Protein AF-A0ABD6A164-F1 (afdb_monomer_lite)

Structure (mmCIF, N/CA/C/O backbone):
data_AF-A0ABD6A164-F1
#
_entry.id   AF-A0ABD6A164-F1
#
loop_
_atom_site.group_PDB
_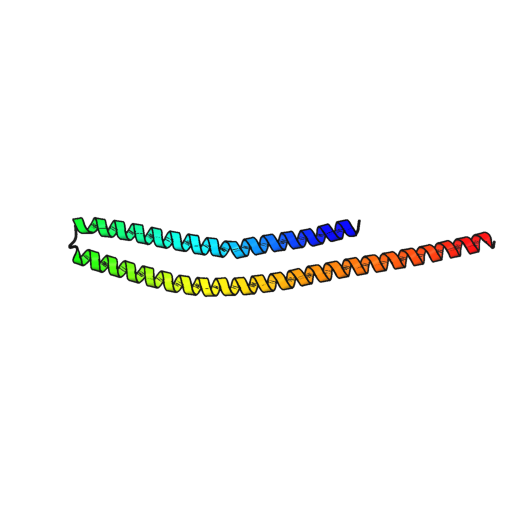atom_site.id
_atom_site.type_symbol
_atom_site.label_atom_id
_atom_site.label_alt_id
_atom_site.label_comp_id
_atom_site.label_asym_id
_atom_site.label_entity_id
_atom_site.label_seq_id
_atom_site.pdbx_PDB_ins_code
_atom_site.Cartn_x
_atom_site.Cartn_y
_atom_site.Cartn_z
_atom_site.occupancy
_atom_site.B_iso_or_equiv
_atom_site.auth_seq_id
_atom_site.auth_comp_id
_atom_site.auth_asym_id
_atom_site.auth_atom_id
_atom_site.pdbx_PDB_model_num
ATOM 1 N N . MET A 1 1 ? -26.037 3.557 26.080 1.00 74.19 1 MET A N 1
ATOM 2 C CA . MET A 1 1 ? -24.688 4.173 26.065 1.00 74.19 1 MET A CA 1
ATOM 3 C C . MET A 1 1 ? -23.644 3.129 25.693 1.00 74.19 1 MET A C 1
ATOM 5 O O . MET A 1 1 ? -22.937 3.371 24.731 1.00 74.19 1 MET A O 1
ATOM 9 N N . ILE A 1 2 ? -23.609 1.966 26.360 1.00 81.88 2 ILE A N 1
ATOM 10 C CA . ILE A 1 2 ? -22.700 0.847 26.035 1.00 81.88 2 ILE A CA 1
ATOM 11 C C . ILE A 1 2 ? -22.790 0.438 24.560 1.00 81.88 2 ILE A C 1
ATOM 13 O O . ILE A 1 2 ? -21.789 0.516 23.866 1.00 81.88 2 ILE A O 1
ATOM 17 N N . GLU A 1 3 ? -23.996 0.182 24.045 1.00 83.19 3 GLU A N 1
ATOM 18 C CA . GLU A 1 3 ? -24.221 -0.141 22.624 1.00 83.19 3 GLU A CA 1
ATOM 19 C C . GLU A 1 3 ? -23.655 0.910 21.646 1.00 83.19 3 GLU A C 1
ATOM 21 O O . GLU A 1 3 ? -23.135 0.594 20.577 1.00 83.19 3 GLU A O 1
ATOM 26 N N . GLN A 1 4 ? -23.743 2.196 22.008 1.00 87.00 4 GLN A N 1
ATOM 27 C CA . GLN A 1 4 ? -23.212 3.285 21.182 1.00 87.00 4 GLN A CA 1
ATOM 28 C C . GLN A 1 4 ? -21.683 3.309 21.224 1.00 87.00 4 GLN A C 1
ATOM 30 O O . GLN A 1 4 ? -21.054 3.524 20.191 1.00 87.00 4 GLN A O 1
ATOM 35 N N . THR A 1 5 ? -21.090 3.066 22.394 1.00 87.50 5 THR A N 1
ATOM 36 C CA . THR A 1 5 ? -19.637 2.951 22.561 1.00 87.50 5 THR A CA 1
ATOM 37 C C . THR A 1 5 ? -19.091 1.717 21.842 1.00 87.50 5 THR A C 1
ATOM 39 O O . THR A 1 5 ? -18.086 1.839 21.148 1.00 87.50 5 THR A O 1
ATOM 42 N N . ARG A 1 6 ? -19.782 0.572 21.934 1.00 89.88 6 ARG A N 1
ATOM 43 C CA . ARG A 1 6 ? -19.474 -0.670 21.211 1.00 89.88 6 ARG A CA 1
ATOM 44 C C . ARG A 1 6 ? -19.427 -0.422 19.712 1.00 89.88 6 ARG A C 1
ATOM 46 O O . ARG A 1 6 ? -18.383 -0.591 19.092 1.00 89.88 6 ARG A O 1
ATOM 53 N N . ARG A 1 7 ? -20.510 0.124 19.154 1.00 90.19 7 ARG A N 1
ATOM 54 C CA . ARG A 1 7 ? -20.597 0.426 17.721 1.00 90.19 7 ARG A CA 1
ATOM 55 C C . ARG A 1 7 ? -19.543 1.433 17.263 1.00 90.19 7 ARG A C 1
ATOM 57 O O . ARG A 1 7 ? -19.006 1.300 16.168 1.00 90.19 7 ARG A O 1
ATOM 64 N N . ALA A 1 8 ? -19.252 2.449 18.077 1.00 92.25 8 ALA A N 1
ATOM 65 C CA . ALA A 1 8 ? -18.213 3.429 17.767 1.00 92.25 8 ALA A CA 1
ATOM 66 C C . ALA A 1 8 ? -16.812 2.797 17.746 1.00 92.25 8 ALA A C 1
ATOM 68 O O . ALA A 1 8 ? -16.002 3.154 16.893 1.00 92.25 8 ALA A O 1
ATOM 69 N N . ALA A 1 9 ? -16.538 1.860 18.655 1.00 90.31 9 ALA A N 1
ATOM 70 C CA . ALA A 1 9 ? -15.272 1.146 18.713 1.00 90.31 9 ALA A CA 1
ATOM 71 C C . ALA A 1 9 ? -15.111 0.168 17.536 1.00 90.31 9 ALA A C 1
ATOM 73 O O . ALA A 1 9 ? -14.092 0.234 16.854 1.00 90.31 9 ALA A O 1
ATOM 74 N N . GLU A 1 10 ? -16.137 -0.632 17.224 1.00 90.19 10 GLU A N 1
ATOM 75 C CA . GLU A 1 10 ? -16.172 -1.507 16.036 1.00 90.19 10 GLU A CA 1
ATOM 76 C C . GLU A 1 10 ? -15.957 -0.696 14.747 1.00 90.19 10 GLU A C 1
ATOM 78 O O . GLU A 1 10 ? -15.041 -0.968 13.977 1.00 90.19 10 GLU A O 1
ATOM 83 N N . THR A 1 11 ? -16.711 0.398 14.577 1.00 93.81 11 THR A N 1
ATOM 84 C CA . THR A 1 11 ? -16.565 1.296 13.415 1.00 93.81 11 THR A CA 1
ATOM 85 C C . THR A 1 11 ? -15.152 1.876 13.320 1.00 93.81 11 THR A C 1
ATOM 87 O O . THR A 1 11 ? -14.624 2.061 12.227 1.00 93.81 11 THR A O 1
ATOM 90 N N . GLY A 1 12 ? -14.529 2.204 14.455 1.00 92.19 12 GLY A N 1
ATOM 91 C CA . GLY A 1 12 ? -13.168 2.731 14.486 1.00 92.19 12 GLY A CA 1
ATOM 92 C C . GLY A 1 12 ? -12.139 1.726 13.971 1.00 92.19 12 GLY A C 1
ATOM 93 O O . GLY A 1 12 ? -11.232 2.115 13.236 1.00 92.19 12 GLY A O 1
ATOM 94 N N . VAL A 1 13 ? -12.301 0.451 14.327 1.00 92.00 13 VAL A N 1
ATOM 95 C CA . VAL A 1 13 ? -11.448 -0.642 13.852 1.00 92.00 13 VAL A CA 1
ATOM 96 C C . VAL A 1 13 ? -11.687 -0.911 12.363 1.00 92.00 13 VAL A C 1
ATOM 98 O O . VAL A 1 13 ? -10.722 -0.966 11.607 1.00 92.00 13 VAL A O 1
ATOM 101 N N . ASP A 1 14 ? -12.940 -0.942 11.907 1.00 90.25 14 ASP A N 1
ATOM 102 C CA . ASP A 1 14 ? -13.271 -1.117 10.483 1.00 90.25 14 ASP A CA 1
ATOM 103 C C . ASP A 1 14 ? -12.690 -0.003 9.600 1.00 90.25 14 ASP A C 1
ATOM 105 O O . ASP A 1 14 ? -12.177 -0.249 8.507 1.00 90.25 14 ASP A O 1
ATOM 109 N N . VAL A 1 15 ? -12.729 1.246 10.076 1.00 94.62 15 VAL A N 1
ATOM 110 C CA . VAL A 1 15 ? -12.118 2.382 9.369 1.00 94.62 15 VAL A CA 1
ATOM 111 C C . VAL A 1 15 ? -10.601 2.216 9.269 1.00 94.62 15 VAL A C 1
ATOM 113 O O . VAL A 1 15 ? -10.028 2.530 8.225 1.00 94.62 15 VAL A O 1
ATOM 116 N N . GLN A 1 16 ? -9.945 1.729 10.326 1.00 91.38 16 GLN A N 1
ATOM 117 C CA . GLN A 1 16 ? -8.509 1.437 10.291 1.00 91.38 16 GLN A CA 1
ATOM 118 C C . GLN A 1 16 ? -8.198 0.304 9.309 1.00 91.38 16 GLN A C 1
ATOM 120 O O . GLN A 1 16 ? -7.283 0.463 8.500 1.00 91.38 16 GLN A O 1
ATOM 125 N N . ARG A 1 17 ? -9.007 -0.765 9.314 1.00 91.88 17 ARG A N 1
ATOM 126 C CA . ARG A 1 17 ? -8.891 -1.893 8.382 1.00 91.88 17 ARG A CA 1
ATOM 127 C C . ARG A 1 17 ? -8.965 -1.437 6.932 1.00 91.88 17 ARG A C 1
ATOM 129 O O . ARG A 1 17 ? -8.015 -1.614 6.179 1.00 91.88 17 ARG A O 1
ATOM 136 N N . SER A 1 18 ? -10.028 -0.719 6.580 1.00 92.12 18 SER A N 1
ATOM 137 C CA . SER A 1 18 ? -10.239 -0.223 5.216 1.00 92.12 18 SER A CA 1
ATOM 138 C C . SER A 1 18 ? -9.143 0.747 4.750 1.00 92.12 18 SER A C 1
ATOM 140 O O . SER A 1 18 ? -8.742 0.739 3.580 1.00 92.12 18 SER A O 1
ATOM 142 N N . ALA A 1 19 ? -8.618 1.583 5.653 1.00 94.06 19 ALA A N 1
ATOM 143 C CA . ALA A 1 19 ? -7.492 2.458 5.338 1.00 94.06 19 ALA A CA 1
ATOM 144 C C . ALA A 1 19 ? -6.213 1.660 5.039 1.00 94.06 19 ALA A C 1
ATOM 146 O O . ALA A 1 19 ? -5.459 2.036 4.138 1.00 94.06 19 ALA A O 1
ATOM 147 N N . MET A 1 20 ? -5.983 0.566 5.769 1.00 91.69 20 MET A N 1
ATOM 148 C CA . MET A 1 20 ? -4.830 -0.304 5.574 1.00 91.69 20 MET A CA 1
ATOM 149 C C . MET A 1 20 ? -4.941 -1.123 4.280 1.00 91.69 20 MET A C 1
ATOM 151 O O . MET A 1 20 ? -4.000 -1.110 3.492 1.00 91.69 20 MET A O 1
ATOM 155 N N . GLU A 1 21 ? -6.101 -1.722 3.994 1.00 90.06 21 GLU A N 1
ATOM 156 C CA . GLU A 1 21 ? -6.404 -2.395 2.713 1.00 90.06 21 GLU A CA 1
ATOM 157 C C . GLU A 1 21 ? -6.166 -1.452 1.520 1.00 90.06 21 GLU A C 1
ATOM 159 O O . GLU A 1 21 ? -5.507 -1.791 0.537 1.00 90.06 21 GLU A O 1
ATOM 164 N N . THR A 1 22 ? -6.629 -0.200 1.628 1.00 94.06 22 THR A N 1
ATOM 165 C CA . THR A 1 22 ? -6.396 0.822 0.594 1.00 94.06 22 THR A CA 1
ATOM 166 C C . THR A 1 22 ? -4.905 1.121 0.415 1.00 94.06 22 THR A C 1
ATOM 168 O O . THR A 1 22 ? -4.435 1.333 -0.706 1.00 94.06 22 THR A O 1
ATOM 171 N N . TRP A 1 23 ? -4.147 1.169 1.513 1.00 93.06 23 TRP A N 1
ATOM 172 C CA . TRP A 1 23 ? -2.705 1.379 1.468 1.00 93.06 23 TRP A CA 1
ATOM 173 C C . TRP A 1 23 ? -1.982 0.197 0.810 1.00 93.06 23 TRP A C 1
ATOM 175 O O . TRP A 1 23 ? -1.144 0.434 -0.062 1.00 93.06 23 TRP A O 1
ATOM 185 N N . PHE A 1 24 ? -2.348 -1.045 1.137 1.00 91.12 24 PHE A N 1
ATOM 186 C CA . PHE A 1 24 ? -1.822 -2.247 0.483 1.00 91.12 24 PHE A CA 1
ATOM 187 C C . PHE A 1 24 ? -2.104 -2.239 -1.026 1.00 91.12 24 PHE A C 1
ATOM 189 O O . PHE A 1 24 ? -1.169 -2.287 -1.831 1.00 91.12 24 PHE A O 1
ATOM 196 N N . GLY A 1 25 ? -3.358 -2.012 -1.428 1.00 89.25 25 GLY A N 1
ATOM 197 C CA . GLY A 1 25 ? -3.742 -1.920 -2.842 1.00 89.25 25 GLY A CA 1
ATOM 198 C C . GLY A 1 25 ? -3.065 -0.774 -3.612 1.00 89.25 25 GLY A C 1
ATOM 199 O O . GLY A 1 25 ? -2.947 -0.811 -4.840 1.00 89.25 25 GLY A O 1
ATOM 200 N N . SER A 1 26 ? -2.552 0.252 -2.922 1.00 94.38 26 SER A N 1
ATOM 201 C CA . SER A 1 26 ? -1.838 1.357 -3.574 1.00 94.38 26 SER A CA 1
ATOM 202 C C . SER A 1 26 ? -0.510 0.928 -4.216 1.00 94.38 26 SER A C 1
ATOM 204 O O . SER A 1 26 ? -0.077 1.544 -5.195 1.00 94.38 26 SER A O 1
ATOM 206 N N . PHE A 1 27 ? 0.123 -0.147 -3.735 1.00 94.00 27 PHE A N 1
ATOM 207 C CA . PHE A 1 27 ? 1.401 -0.617 -4.273 1.00 94.00 27 PHE A CA 1
ATOM 208 C C . PHE A 1 27 ? 1.279 -1.205 -5.681 1.00 94.00 27 PHE A C 1
ATOM 210 O O . PHE A 1 27 ? 2.171 -0.990 -6.505 1.00 94.00 27 PHE A O 1
ATOM 217 N N . GLU A 1 28 ? 0.157 -1.845 -6.015 1.00 89.81 28 GLU A N 1
ATOM 218 C CA . GLU A 1 28 ? -0.120 -2.268 -7.394 1.00 89.81 28 GLU A CA 1
ATOM 219 C C . GLU A 1 28 ? -0.187 -1.067 -8.344 1.00 89.81 28 GLU A C 1
ATOM 221 O O . GLU A 1 28 ? 0.357 -1.085 -9.455 1.00 89.81 28 GLU A O 1
ATOM 226 N N . SER A 1 29 ? -0.796 0.029 -7.880 1.00 92.69 29 SER A N 1
ATOM 227 C CA . SER A 1 29 ? -0.844 1.279 -8.638 1.00 92.69 29 SER A CA 1
ATOM 228 C C . SER A 1 29 ? 0.562 1.848 -8.848 1.00 92.69 29 SER A C 1
ATOM 230 O O . SER A 1 29 ? 0.892 2.252 -9.966 1.00 92.69 29 SER A O 1
ATOM 232 N N . VAL A 1 30 ? 1.425 1.815 -7.826 1.00 94.12 30 VAL A N 1
ATOM 233 C CA . VAL A 1 30 ? 2.836 2.230 -7.936 1.00 94.12 30 VAL A CA 1
ATOM 234 C C . VAL A 1 30 ? 3.596 1.373 -8.954 1.00 94.12 30 VAL A C 1
ATOM 236 O O . VAL A 1 30 ? 4.255 1.936 -9.832 1.00 94.12 30 VAL A O 1
ATOM 239 N N . LYS A 1 31 ? 3.454 0.040 -8.906 1.00 92.50 31 LYS A N 1
ATOM 240 C CA . LYS A 1 31 ? 4.045 -0.884 -9.891 1.00 92.50 31 LYS A CA 1
ATOM 241 C C . LYS A 1 31 ? 3.615 -0.521 -11.316 1.00 92.50 31 LYS A C 1
ATOM 243 O O . LYS A 1 31 ? 4.452 -0.393 -12.212 1.00 92.50 31 LYS A O 1
ATOM 248 N N . SER A 1 32 ? 2.318 -0.292 -11.528 1.00 91.94 32 SER A N 1
ATOM 249 C CA . SER A 1 32 ? 1.776 0.062 -12.848 1.00 91.94 32 SER A CA 1
ATOM 250 C C . SER A 1 32 ? 2.313 1.403 -13.373 1.00 91.94 32 SER A C 1
ATOM 252 O O . SER A 1 32 ? 2.659 1.528 -14.555 1.00 91.94 32 SER A O 1
ATOM 254 N N . ALA A 1 33 ? 2.447 2.399 -12.490 1.00 94.88 33 ALA A N 1
ATOM 255 C CA . ALA A 1 33 ? 2.979 3.712 -12.827 1.00 94.88 33 ALA A CA 1
ATOM 256 C C . ALA A 1 33 ? 4.468 3.630 -13.191 1.00 94.88 33 ALA A C 1
ATOM 258 O O . ALA A 1 33 ? 4.892 4.221 -14.187 1.00 94.88 33 ALA A O 1
ATOM 259 N N . GLN A 1 34 ? 5.252 2.849 -12.441 1.00 92.44 34 GLN A N 1
ATOM 260 C CA . GLN A 1 34 ? 6.658 2.594 -12.748 1.00 92.44 34 GLN A CA 1
ATOM 261 C C . GLN A 1 34 ? 6.816 1.921 -14.117 1.00 92.44 34 GLN A C 1
ATOM 263 O O . GLN A 1 34 ? 7.591 2.407 -14.942 1.00 92.44 34 GLN A O 1
ATOM 268 N N . LYS A 1 35 ? 6.047 0.858 -14.396 1.00 92.12 35 LYS A N 1
ATOM 269 C CA . LYS A 1 35 ? 6.074 0.154 -15.691 1.00 92.12 35 LYS A CA 1
ATOM 270 C C . LYS A 1 35 ? 5.747 1.084 -16.859 1.00 92.12 35 LYS A C 1
ATOM 272 O O . LYS A 1 35 ? 6.418 1.073 -17.893 1.00 92.12 35 LYS A O 1
ATOM 277 N N . SER A 1 36 ? 4.752 1.946 -16.667 1.00 94.06 36 SER A N 1
ATOM 278 C CA . SER A 1 36 ? 4.380 2.967 -17.649 1.00 94.06 36 SER A CA 1
ATOM 279 C C . SER A 1 36 ? 5.515 3.972 -17.885 1.00 94.06 36 SER A C 1
ATOM 281 O O . SER A 1 36 ? 5.807 4.313 -19.030 1.00 94.06 36 SER A O 1
ATOM 283 N N . GLY A 1 37 ? 6.200 4.413 -16.825 1.00 93.38 37 GLY A N 1
ATOM 284 C CA . GLY A 1 37 ? 7.348 5.321 -16.919 1.00 93.38 37 GLY A CA 1
ATOM 285 C C . GLY A 1 37 ? 8.557 4.709 -17.635 1.00 93.38 37 GLY A C 1
ATOM 286 O O . GLY A 1 37 ? 9.187 5.375 -18.459 1.00 93.38 37 GLY A O 1
ATOM 287 N N . VAL A 1 38 ? 8.854 3.433 -17.372 1.00 92.25 38 VAL A N 1
ATOM 288 C CA . VAL A 1 38 ? 9.913 2.678 -18.067 1.00 92.25 38 VAL A CA 1
ATOM 289 C C . VAL A 1 38 ? 9.588 2.556 -19.556 1.00 92.25 38 VAL A C 1
ATOM 291 O O . VAL A 1 38 ? 10.420 2.901 -20.392 1.00 92.25 38 VAL A O 1
ATOM 294 N N . THR A 1 39 ? 8.352 2.177 -19.891 1.00 91.94 39 THR A N 1
ATOM 295 C CA . THR A 1 39 ? 7.884 2.065 -21.284 1.00 91.94 39 THR A CA 1
ATOM 296 C C . THR A 1 39 ? 7.980 3.400 -22.027 1.00 91.94 39 THR A C 1
ATOM 298 O O . THR A 1 39 ? 8.432 3.458 -23.172 1.00 91.94 39 THR A O 1
ATOM 301 N N . LEU A 1 40 ? 7.596 4.498 -21.369 1.00 96.56 40 LEU A N 1
ATOM 302 C CA . LEU A 1 40 ? 7.717 5.842 -21.930 1.00 96.56 40 LEU A CA 1
ATOM 303 C C . LEU A 1 40 ? 9.182 6.231 -22.169 1.00 96.56 40 LEU A C 1
ATOM 305 O O . LEU A 1 40 ? 9.503 6.805 -23.207 1.00 96.56 40 LEU A O 1
ATOM 309 N N . SER A 1 41 ? 10.067 5.907 -21.225 1.00 94.69 41 SER A N 1
ATOM 310 C CA . SER A 1 41 ? 11.503 6.189 -21.341 1.00 94.69 41 SER A CA 1
ATOM 311 C C . SER A 1 41 ? 12.129 5.416 -22.498 1.00 94.69 41 SER A C 1
ATOM 313 O O . SER A 1 41 ? 12.859 6.009 -23.289 1.00 94.69 41 SER A O 1
ATOM 315 N N . LYS A 1 42 ? 11.780 4.131 -22.643 1.00 94.94 42 LYS A N 1
ATOM 316 C CA . LYS A 1 42 ? 12.170 3.304 -23.788 1.00 94.94 42 LYS A CA 1
ATOM 317 C C . LYS A 1 42 ? 11.724 3.947 -25.103 1.00 94.94 42 LYS A C 1
ATOM 319 O O . LYS A 1 42 ? 12.553 4.255 -25.946 1.00 94.94 42 LYS A O 1
ATOM 324 N N . THR A 1 43 ? 10.440 4.292 -25.204 1.00 95.31 43 THR A N 1
ATOM 325 C CA . THR A 1 43 ? 9.866 4.942 -26.397 1.00 95.31 43 THR A CA 1
ATOM 326 C C . THR A 1 43 ? 10.599 6.239 -26.765 1.00 95.31 43 THR A C 1
ATOM 328 O O . THR A 1 43 ? 10.813 6.530 -27.941 1.00 95.31 43 THR A O 1
ATOM 331 N N . ALA A 1 44 ? 10.991 7.043 -25.772 1.00 97.38 44 ALA A N 1
ATOM 332 C CA . ALA A 1 44 ? 11.734 8.278 -26.006 1.00 97.38 44 ALA A CA 1
ATOM 333 C C . ALA A 1 44 ? 13.163 8.020 -26.515 1.00 97.38 44 ALA A C 1
ATOM 335 O O . ALA A 1 44 ? 13.652 8.770 -27.362 1.00 97.38 44 ALA A O 1
ATOM 336 N N . ILE A 1 45 ? 13.824 6.975 -26.009 1.00 96.38 45 ILE A N 1
ATOM 337 C CA . ILE A 1 45 ? 15.147 6.552 -26.479 1.00 96.38 45 ILE A CA 1
ATOM 338 C C . ILE A 1 45 ? 15.049 6.014 -27.906 1.00 96.38 45 ILE A C 1
ATOM 340 O O . ILE A 1 45 ? 15.823 6.454 -28.750 1.00 96.38 45 ILE A O 1
ATOM 344 N N . ASP A 1 46 ? 14.069 5.163 -28.202 1.00 94.50 46 ASP A N 1
ATOM 345 C CA . ASP A 1 46 ? 13.856 4.616 -29.547 1.00 94.50 46 ASP A CA 1
ATOM 346 C C . ASP A 1 46 ? 13.638 5.739 -30.567 1.00 94.50 46 ASP A C 1
ATOM 348 O O . ASP A 1 46 ? 14.295 5.783 -31.605 1.00 94.50 46 ASP A O 1
ATOM 352 N N . ALA A 1 47 ? 12.804 6.730 -30.235 1.00 95.31 47 ALA A N 1
ATOM 353 C CA . ALA A 1 47 ? 12.595 7.902 -31.086 1.00 95.31 47 ALA A CA 1
ATOM 354 C C . ALA A 1 47 ? 13.881 8.727 -31.293 1.00 95.31 47 ALA A C 1
ATOM 356 O O . ALA A 1 47 ? 14.117 9.282 -32.372 1.00 95.31 47 ALA A O 1
ATOM 357 N N . TYR A 1 48 ? 14.727 8.827 -30.263 1.00 94.44 48 TYR A N 1
ATOM 358 C CA . TYR A 1 48 ? 16.025 9.487 -30.374 1.00 94.44 48 TYR A CA 1
ATOM 359 C C . TYR A 1 48 ? 16.976 8.706 -31.291 1.00 94.44 48 TYR A C 1
ATOM 361 O O . TYR A 1 48 ? 17.598 9.308 -32.169 1.00 94.44 48 TYR A O 1
ATOM 369 N N . LEU A 1 49 ? 17.051 7.382 -31.148 1.00 94.88 49 LEU A N 1
ATOM 370 C CA . LEU A 1 49 ? 17.862 6.516 -32.004 1.00 94.88 49 LEU A CA 1
ATOM 371 C C . LEU A 1 49 ? 17.386 6.552 -33.459 1.00 94.88 49 LEU A C 1
ATOM 373 O O . LEU A 1 49 ? 18.201 6.720 -34.367 1.00 94.88 49 LEU A O 1
ATOM 377 N N . GLU A 1 50 ? 16.076 6.538 -33.692 1.00 92.19 50 GLU A N 1
ATOM 378 C CA . GLU A 1 50 ? 15.501 6.669 -35.029 1.00 92.19 50 GLU A CA 1
ATOM 379 C C . GLU A 1 50 ? 15.946 7.974 -35.711 1.00 92.19 50 GLU A C 1
ATOM 381 O O . GLU A 1 50 ? 16.321 7.977 -36.886 1.00 92.19 50 GLU A O 1
ATOM 386 N N . SER A 1 51 ? 16.022 9.082 -34.963 1.00 93.81 51 SER A N 1
ATOM 387 C CA . SER A 1 51 ? 16.519 10.359 -35.495 1.00 93.81 51 SER A CA 1
ATOM 388 C C . SER A 1 51 ? 17.990 10.297 -35.943 1.00 93.81 51 SER A C 1
ATOM 390 O O . SER A 1 51 ? 18.381 10.964 -36.911 1.00 93.81 51 SER A O 1
ATOM 392 N N . MET A 1 52 ? 18.808 9.455 -35.298 1.00 93.44 52 MET A N 1
ATOM 393 C CA . MET A 1 52 ? 20.232 9.282 -35.606 1.00 93.44 52 MET A CA 1
ATOM 394 C C . MET A 1 52 ? 20.478 8.544 -36.925 1.00 93.44 52 MET A C 1
ATOM 396 O O . MET A 1 52 ? 21.547 8.730 -37.513 1.00 93.44 52 MET A O 1
ATOM 400 N N . LYS A 1 53 ? 19.492 7.800 -37.452 1.00 90.38 53 LYS A N 1
ATOM 401 C CA . LYS A 1 53 ? 19.569 7.141 -38.776 1.00 90.38 53 LYS A CA 1
ATOM 402 C C . LYS A 1 53 ? 19.799 8.135 -39.922 1.00 90.38 53 LYS A C 1
ATOM 404 O O . LYS A 1 53 ? 20.279 7.762 -40.985 1.00 90.38 53 LYS A O 1
ATOM 409 N N . SER A 1 54 ? 19.509 9.421 -39.702 1.00 90.25 54 SER A N 1
ATOM 410 C CA . SER A 1 54 ? 19.783 10.494 -40.668 1.00 90.25 54 SER A CA 1
ATOM 411 C C . SER A 1 54 ? 21.259 10.917 -40.750 1.00 90.25 54 SER A C 1
ATOM 413 O O . SER A 1 54 ? 21.657 11.558 -41.725 1.00 90.25 54 SER A O 1
ATOM 415 N N . VAL A 1 55 ? 22.070 10.580 -39.740 1.00 93.06 55 VAL A N 1
ATOM 416 C CA . VAL A 1 55 ? 23.472 11.018 -39.605 1.00 93.06 55 VAL A CA 1
ATOM 417 C C . VAL A 1 55 ? 24.443 9.835 -39.595 1.00 93.06 55 VAL A C 1
ATOM 419 O O . VAL A 1 55 ? 25.575 9.968 -40.063 1.00 93.06 55 VAL A O 1
ATOM 422 N N . PHE A 1 56 ? 24.012 8.681 -39.088 1.00 93.25 56 PHE A N 1
ATOM 423 C CA . PHE A 1 56 ? 24.822 7.471 -38.957 1.00 93.25 56 PHE A CA 1
ATOM 424 C C . PHE A 1 56 ? 24.317 6.344 -39.869 1.00 93.25 56 PHE A C 1
ATOM 426 O O . PHE A 1 56 ? 23.143 6.345 -40.237 1.00 93.25 56 PHE A O 1
ATOM 433 N N . PRO A 1 57 ? 25.175 5.366 -40.228 1.00 93.12 57 PRO A N 1
ATOM 434 C CA . PRO A 1 57 ? 24.738 4.165 -40.934 1.00 93.12 57 PRO A CA 1
ATOM 435 C C . PRO A 1 57 ? 23.639 3.432 -40.159 1.00 93.12 57 PRO A C 1
ATOM 437 O O . PRO A 1 57 ? 23.767 3.230 -38.951 1.00 93.12 57 PRO A O 1
ATOM 440 N N . GLU A 1 58 ? 22.595 2.992 -40.863 1.00 90.12 58 GLU A N 1
ATOM 441 C CA . GLU A 1 58 ? 21.443 2.310 -40.255 1.00 90.12 58 GLU A CA 1
ATOM 442 C C . GLU A 1 58 ? 21.847 1.071 -39.445 1.00 90.12 58 GLU A C 1
ATOM 444 O O . GLU A 1 58 ? 21.295 0.847 -38.375 1.00 90.12 58 GLU A O 1
ATOM 449 N N . GLU A 1 59 ? 22.846 0.312 -39.907 1.00 92.50 59 GLU A N 1
ATOM 450 C CA . GLU A 1 59 ? 23.362 -0.876 -39.211 1.00 92.50 59 GLU A CA 1
ATOM 451 C C . GLU A 1 59 ? 23.909 -0.539 -37.815 1.00 92.50 59 GLU A C 1
ATOM 453 O O . GLU A 1 59 ? 23.586 -1.217 -36.845 1.00 92.50 59 GLU A O 1
ATOM 458 N N . SER A 1 60 ? 24.676 0.549 -37.691 1.00 91.69 60 SER A N 1
ATOM 459 C CA . SER A 1 60 ? 25.232 0.979 -36.402 1.00 91.69 60 SER A CA 1
ATOM 460 C C . SER A 1 60 ? 24.154 1.473 -35.438 1.00 91.69 60 SER A C 1
ATOM 462 O O . SER A 1 60 ? 24.304 1.340 -34.227 1.00 91.69 60 SER A O 1
ATOM 464 N N . VAL A 1 61 ? 23.069 2.054 -35.960 1.00 94.00 61 VAL A N 1
ATOM 465 C CA . VAL A 1 61 ? 21.924 2.462 -35.136 1.00 94.00 61 VAL A CA 1
ATOM 466 C C . VAL A 1 61 ? 21.096 1.247 -34.719 1.00 94.00 61 VAL A C 1
ATOM 468 O O . VAL A 1 61 ? 20.704 1.171 -33.563 1.00 94.00 61 VAL A O 1
ATOM 471 N N . ALA A 1 62 ? 20.886 0.276 -35.610 1.00 92.50 62 ALA A N 1
ATOM 472 C CA . ALA A 1 62 ? 20.146 -0.948 -35.311 1.00 92.50 62 ALA A CA 1
ATOM 473 C C . ALA A 1 62 ? 20.834 -1.807 -34.234 1.00 92.50 62 ALA A C 1
ATOM 475 O O . ALA A 1 62 ? 20.163 -2.378 -33.380 1.00 92.50 62 ALA A O 1
ATOM 476 N N . GLU A 1 63 ? 22.170 -1.871 -34.235 1.00 93.88 63 GLU A N 1
ATOM 477 C CA . GLU A 1 63 ? 22.931 -2.539 -33.171 1.00 93.88 63 GLU A CA 1
ATOM 478 C C . GLU A 1 63 ? 22.731 -1.847 -31.811 1.00 93.88 63 GLU A C 1
ATOM 480 O O . GLU A 1 63 ? 22.590 -2.509 -30.783 1.00 93.88 63 GLU A O 1
ATOM 485 N N . LEU A 1 64 ? 22.653 -0.512 -31.805 1.00 93.88 64 LEU A N 1
ATOM 486 C CA . LEU A 1 64 ? 22.386 0.263 -30.596 1.00 93.88 64 LEU A CA 1
ATOM 487 C C . LEU A 1 64 ? 20.931 0.122 -30.119 1.00 93.88 64 LEU A C 1
ATOM 489 O O . LEU A 1 64 ? 20.713 0.008 -28.917 1.00 93.88 64 LEU A O 1
ATOM 493 N N . GLU A 1 65 ? 19.958 0.098 -31.034 1.00 94.75 65 GLU A N 1
ATOM 494 C CA . GLU A 1 65 ? 18.545 -0.190 -30.735 1.00 94.75 65 GLU A CA 1
ATOM 495 C C . GLU A 1 65 ? 18.408 -1.567 -30.071 1.00 94.75 65 GLU A C 1
ATOM 497 O O . GLU A 1 65 ? 17.840 -1.668 -28.987 1.00 94.75 65 GLU A O 1
ATOM 502 N N . ALA A 1 66 ? 19.032 -2.603 -30.642 1.00 95.12 66 ALA A N 1
ATOM 503 C CA . ALA A 1 66 ? 19.019 -3.949 -30.071 1.00 95.12 66 ALA A CA 1
ATOM 504 C C . ALA A 1 66 ? 19.664 -4.009 -28.674 1.00 95.12 66 ALA A C 1
ATOM 506 O O . ALA A 1 66 ? 19.139 -4.662 -27.775 1.00 95.12 66 ALA A O 1
ATOM 507 N N . ALA A 1 67 ? 20.778 -3.297 -28.467 1.00 95.75 67 ALA A N 1
ATOM 508 C CA . ALA A 1 67 ? 21.417 -3.220 -27.157 1.00 95.75 67 ALA A CA 1
ATOM 509 C C . ALA A 1 67 ? 20.544 -2.484 -26.126 1.00 95.75 67 ALA A C 1
ATOM 511 O O . ALA A 1 67 ? 20.536 -2.851 -24.954 1.00 95.75 67 ALA A O 1
ATOM 512 N N . VAL A 1 68 ? 19.813 -1.442 -26.531 1.00 95.62 68 VAL A N 1
ATOM 513 C CA . VAL A 1 68 ? 18.853 -0.758 -25.654 1.00 95.62 68 VAL A CA 1
ATOM 514 C C . VAL A 1 68 ? 17.696 -1.689 -25.302 1.00 95.62 68 VAL A C 1
ATOM 516 O O . VAL A 1 68 ? 17.364 -1.800 -24.122 1.00 95.62 68 VAL A O 1
ATOM 519 N N . ASP A 1 69 ? 17.127 -2.383 -26.287 1.00 95.31 69 ASP A N 1
ATOM 520 C CA . ASP A 1 69 ? 16.049 -3.352 -26.085 1.00 95.31 69 ASP A CA 1
ATOM 521 C C . ASP A 1 69 ? 16.433 -4.425 -25.063 1.00 95.31 69 ASP A C 1
ATOM 523 O O . ASP A 1 69 ? 15.716 -4.604 -24.078 1.00 95.31 69 ASP A O 1
ATOM 527 N N . GLU A 1 70 ? 17.597 -5.058 -25.237 1.00 96.12 70 GLU A N 1
ATOM 528 C CA . GLU A 1 70 ? 18.106 -6.093 -24.328 1.00 96.12 70 GLU A CA 1
ATOM 529 C C . GLU A 1 70 ? 18.254 -5.568 -22.891 1.00 96.12 70 GLU A C 1
ATOM 531 O O . GLU A 1 70 ? 17.891 -6.242 -21.927 1.00 96.12 70 GLU A O 1
ATOM 536 N N . GLN A 1 71 ? 18.734 -4.331 -22.723 1.00 95.25 71 GLN A N 1
ATOM 537 C CA . GLN A 1 71 ? 18.903 -3.735 -21.395 1.00 95.25 71 GLN A CA 1
ATOM 538 C C . GLN A 1 71 ? 17.569 -3.389 -20.725 1.00 95.25 71 GLN A C 1
ATOM 540 O O . GLN A 1 71 ? 17.439 -3.530 -19.508 1.00 95.25 71 GLN A O 1
ATOM 545 N N . PHE A 1 72 ? 16.574 -2.935 -21.492 1.00 95.25 72 PHE A N 1
ATOM 546 C CA . PHE A 1 72 ? 15.231 -2.696 -20.963 1.00 95.25 72 PHE A CA 1
ATOM 547 C C . PHE A 1 72 ? 14.517 -4.002 -20.612 1.00 95.25 72 PHE A C 1
ATOM 549 O O . PHE A 1 72 ? 13.853 -4.043 -19.580 1.00 95.25 72 PHE A O 1
ATOM 556 N N . GLU A 1 73 ? 14.668 -5.053 -21.420 1.00 93.25 73 GLU A N 1
ATOM 557 C CA . GLU A 1 73 ? 14.123 -6.383 -21.121 1.00 93.25 73 GLU A CA 1
ATOM 558 C C . GLU A 1 73 ? 14.739 -6.959 -19.843 1.00 93.25 73 GLU A C 1
ATOM 560 O O . GLU A 1 73 ? 14.005 -7.327 -18.927 1.00 93.25 73 GLU A O 1
ATOM 565 N N . ALA A 1 74 ? 16.069 -6.926 -19.711 1.00 93.38 74 ALA A N 1
ATOM 566 C CA . ALA A 1 74 ? 16.749 -7.373 -18.496 1.00 93.38 74 ALA A CA 1
ATOM 567 C C . ALA A 1 74 ? 16.309 -6.579 -17.251 1.00 93.38 74 ALA A C 1
ATOM 569 O O . ALA A 1 74 ? 16.147 -7.140 -16.165 1.00 93.38 74 ALA A O 1
ATOM 570 N N . ALA A 1 75 ? 16.098 -5.267 -17.391 1.00 91.19 75 ALA A N 1
ATOM 571 C CA . ALA A 1 75 ? 15.594 -4.436 -16.303 1.00 91.19 75 ALA A CA 1
ATOM 572 C C . ALA A 1 75 ? 14.132 -4.754 -15.941 1.00 91.19 75 ALA A C 1
ATOM 574 O O . ALA A 1 75 ? 13.799 -4.742 -14.754 1.00 91.19 75 ALA A O 1
ATOM 575 N N . ASP A 1 76 ? 13.269 -5.028 -16.927 1.00 91.94 76 ASP A N 1
ATOM 576 C CA . ASP A 1 76 ? 11.863 -5.388 -16.694 1.00 91.94 76 ASP A CA 1
ATOM 577 C C . ASP A 1 76 ? 11.753 -6.749 -15.996 1.00 91.94 76 ASP A C 1
ATOM 579 O O . ASP A 1 76 ? 10.997 -6.863 -15.037 1.00 91.94 76 ASP A O 1
ATOM 583 N N . GLU A 1 77 ? 12.565 -7.741 -16.383 1.00 92.12 77 GLU A N 1
ATOM 584 C CA . GLU A 1 77 ? 12.615 -9.049 -15.712 1.00 92.12 77 GLU A CA 1
ATOM 585 C C . GLU A 1 77 ? 13.018 -8.920 -14.237 1.00 92.12 77 GLU A C 1
ATOM 587 O O . GLU A 1 77 ? 12.304 -9.389 -13.350 1.00 92.12 77 GLU A O 1
ATOM 592 N N . ILE A 1 78 ? 14.118 -8.212 -13.950 1.00 91.62 78 ILE A N 1
ATOM 593 C CA . ILE A 1 78 ? 14.585 -7.999 -12.570 1.00 91.62 78 ILE A CA 1
ATOM 594 C C . ILE A 1 78 ? 13.529 -7.258 -11.742 1.00 91.62 78 ILE A C 1
ATOM 596 O O . ILE A 1 78 ? 13.303 -7.584 -10.573 1.00 91.62 78 ILE A O 1
ATOM 600 N N . HIS A 1 79 ? 12.893 -6.236 -12.321 1.00 91.19 79 HIS A N 1
ATOM 601 C CA . HIS A 1 79 ? 11.837 -5.498 -11.639 1.00 91.19 79 HIS A CA 1
ATOM 602 C C . HIS A 1 79 ? 10.589 -6.345 -11.408 1.00 91.19 79 HIS A C 1
ATOM 604 O O . HIS A 1 79 ? 10.013 -6.248 -10.327 1.00 91.19 79 HIS A O 1
ATOM 610 N N . GLU A 1 80 ? 10.155 -7.145 -12.380 1.00 92.62 80 GLU A N 1
ATOM 611 C CA . GLU A 1 80 ? 8.972 -7.991 -12.235 1.00 92.62 80 GLU A CA 1
ATOM 612 C C . GLU A 1 80 ? 9.182 -9.014 -11.118 1.00 92.62 80 GLU A C 1
ATOM 614 O O . GLU A 1 80 ? 8.339 -9.096 -10.228 1.00 92.62 80 GLU A O 1
ATOM 619 N N . ASP A 1 81 ? 10.331 -9.691 -11.079 1.00 93.81 81 ASP A N 1
ATOM 620 C CA . ASP A 1 81 ? 10.666 -10.647 -10.017 1.00 93.81 81 ASP A CA 1
ATOM 621 C C . ASP A 1 81 ? 10.710 -9.985 -8.630 1.00 93.81 81 ASP A C 1
ATOM 623 O O . ASP A 1 81 ? 10.184 -10.520 -7.643 1.00 93.81 81 ASP A O 1
ATOM 627 N N . ALA A 1 82 ? 11.306 -8.791 -8.542 1.00 94.00 82 ALA A N 1
ATOM 628 C CA . ALA A 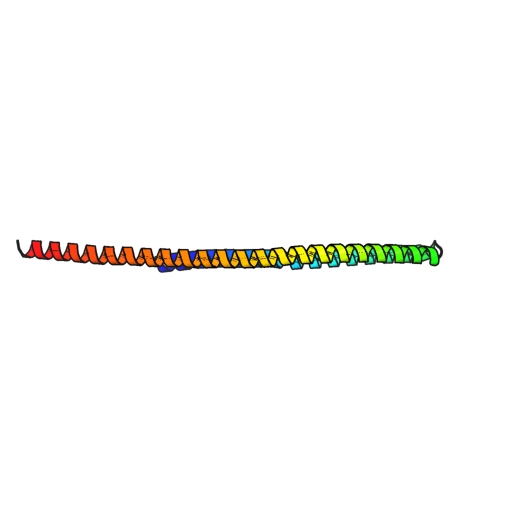1 82 ? 11.355 -8.021 -7.303 1.00 94.00 82 ALA A CA 1
ATOM 629 C C . ALA A 1 82 ? 9.953 -7.592 -6.841 1.00 94.00 82 ALA A C 1
ATOM 631 O O . ALA A 1 82 ? 9.632 -7.707 -5.658 1.00 94.00 82 ALA A O 1
ATOM 632 N N . TRP A 1 83 ? 9.106 -7.135 -7.768 1.00 95.44 83 TRP A N 1
ATOM 633 C CA . TRP A 1 83 ? 7.727 -6.752 -7.479 1.00 95.44 83 TRP A CA 1
ATOM 634 C C . TRP A 1 83 ? 6.859 -7.943 -7.096 1.00 95.44 83 TRP A C 1
ATOM 636 O O . TRP A 1 83 ? 6.067 -7.811 -6.174 1.00 95.44 83 TRP A O 1
ATOM 646 N N . GLN A 1 84 ? 6.995 -9.089 -7.764 1.00 93.56 84 GLN A N 1
ATOM 647 C CA . GLN A 1 84 ?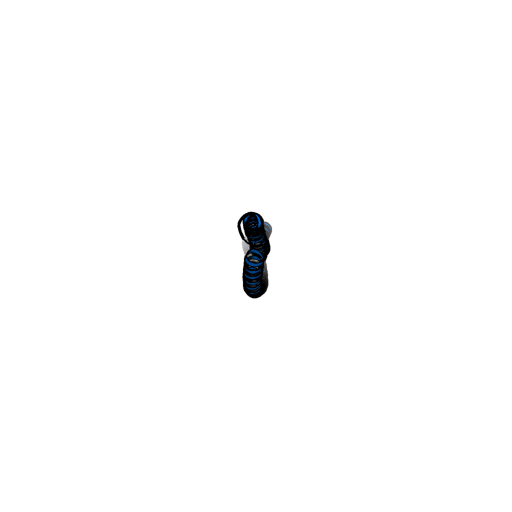 6.287 -10.320 -7.398 1.00 93.56 84 GLN A CA 1
ATOM 648 C C . GLN A 1 84 ? 6.638 -10.736 -5.969 1.00 93.56 84 GLN A C 1
ATOM 650 O O . GLN A 1 84 ? 5.747 -10.943 -5.151 1.00 93.56 84 GLN A O 1
ATOM 655 N N . SER A 1 85 ? 7.933 -10.763 -5.642 1.00 96.00 85 SER A N 1
ATOM 656 C CA . SER A 1 85 ? 8.404 -11.098 -4.292 1.00 96.00 85 SER A CA 1
ATOM 657 C C . SER A 1 85 ? 7.885 -10.112 -3.240 1.00 96.00 85 SER A C 1
ATOM 659 O O . SER A 1 85 ? 7.500 -10.506 -2.141 1.00 96.00 85 SER A O 1
ATOM 661 N N . PHE A 1 86 ? 7.869 -8.819 -3.570 1.00 95.44 86 PHE A N 1
ATOM 662 C CA . PHE A 1 86 ? 7.359 -7.776 -2.687 1.00 95.44 86 PHE A CA 1
ATOM 663 C C . PHE A 1 86 ? 5.841 -7.864 -2.484 1.00 95.44 86 PHE A C 1
ATOM 665 O O . PHE A 1 86 ? 5.391 -7.804 -1.344 1.00 95.44 86 PHE A O 1
ATOM 672 N N . LEU A 1 87 ? 5.065 -8.024 -3.561 1.00 93.44 87 LEU A N 1
ATOM 673 C CA . LEU A 1 87 ? 3.604 -8.133 -3.508 1.00 93.44 87 LEU A CA 1
ATOM 674 C C . LEU A 1 87 ? 3.173 -9.385 -2.749 1.00 93.44 87 LEU A C 1
ATOM 676 O O . LEU A 1 87 ? 2.315 -9.284 -1.888 1.00 93.44 87 LEU A O 1
ATOM 680 N N . GLN A 1 88 ? 3.842 -10.521 -2.959 1.00 94.06 88 GLN A N 1
ATOM 681 C CA . GLN A 1 88 ? 3.583 -11.720 -2.164 1.00 94.06 88 GLN A CA 1
ATOM 682 C C . GLN A 1 88 ? 3.802 -11.464 -0.662 1.00 94.06 88 GLN A C 1
ATOM 684 O O . GLN A 1 88 ? 2.991 -11.868 0.166 1.00 94.06 88 GLN A O 1
ATOM 689 N N . GLY A 1 89 ? 4.882 -10.765 -0.297 1.00 94.62 89 GLY A N 1
ATOM 690 C CA . GLY A 1 89 ? 5.126 -10.389 1.097 1.00 94.62 89 GLY A CA 1
ATOM 691 C C . GLY A 1 89 ? 4.097 -9.396 1.651 1.00 94.62 89 GLY A C 1
ATOM 692 O O . GLY A 1 89 ? 3.807 -9.426 2.846 1.00 94.62 89 GLY A O 1
ATOM 693 N N . LEU A 1 90 ? 3.540 -8.524 0.804 1.00 94.44 90 LEU A N 1
ATOM 694 C CA . LEU A 1 90 ? 2.431 -7.652 1.188 1.00 94.44 90 LEU A CA 1
ATOM 695 C C . LEU A 1 90 ? 1.135 -8.434 1.394 1.00 94.44 90 LEU A C 1
ATOM 697 O O . LEU A 1 90 ? 0.491 -8.192 2.405 1.00 94.44 90 LEU A O 1
ATOM 701 N N . ASP A 1 91 ? 0.795 -9.384 0.522 1.00 92.31 91 ASP A N 1
ATOM 702 C CA . ASP A 1 91 ? -0.397 -10.231 0.673 1.00 92.31 91 ASP A CA 1
ATOM 703 C C . ASP A 1 91 ? -0.343 -11.022 1.993 1.00 92.31 91 ASP A C 1
ATOM 705 O O . ASP A 1 91 ? -1.325 -11.118 2.729 1.00 92.31 91 ASP A O 1
ATOM 709 N N . GLU A 1 92 ? 0.833 -11.557 2.343 1.00 94.75 92 GLU A N 1
ATOM 710 C CA . GLU A 1 92 ? 1.058 -12.229 3.630 1.00 94.75 92 GLU A CA 1
ATOM 711 C C . GLU A 1 92 ? 0.898 -11.263 4.822 1.00 94.75 92 GLU A C 1
ATOM 713 O O . GLU A 1 92 ? 0.346 -11.630 5.868 1.00 94.75 92 GLU A O 1
ATOM 718 N N . ALA A 1 93 ? 1.360 -10.017 4.677 1.00 93.38 93 ALA A N 1
ATOM 719 C CA . ALA A 1 93 ? 1.219 -8.984 5.700 1.00 93.38 93 ALA A CA 1
ATOM 720 C C . ALA A 1 93 ? -0.231 -8.497 5.854 1.00 93.38 93 ALA A C 1
ATOM 722 O O . ALA A 1 93 ? -0.664 -8.272 6.983 1.00 93.38 93 ALA A O 1
ATOM 723 N N . GLU A 1 94 ? -0.973 -8.360 4.755 1.00 94.00 94 GLU A N 1
ATOM 724 C CA . GLU A 1 94 ? -2.398 -8.022 4.732 1.00 94.00 94 GLU A CA 1
ATOM 725 C C . GLU A 1 94 ? -3.213 -9.111 5.430 1.00 94.00 94 GLU A C 1
ATOM 727 O O . GLU A 1 94 ? -3.939 -8.812 6.375 1.00 94.00 94 GLU A O 1
ATOM 732 N N . ALA A 1 95 ? -2.993 -10.382 5.078 1.00 92.94 95 ALA A N 1
ATOM 733 C CA . ALA A 1 95 ? -3.657 -11.508 5.732 1.00 92.94 95 ALA A CA 1
ATOM 734 C C . ALA A 1 95 ? -3.379 -11.555 7.246 1.00 92.94 95 ALA A C 1
ATOM 736 O O . ALA A 1 95 ? -4.288 -11.774 8.047 1.00 92.94 95 ALA A O 1
ATOM 737 N N . THR A 1 96 ? -2.130 -11.302 7.653 1.00 94.94 96 THR A N 1
ATOM 738 C CA . THR A 1 96 ? -1.756 -11.233 9.077 1.00 94.94 96 THR A CA 1
ATOM 739 C C . THR A 1 96 ? -2.436 -10.055 9.779 1.00 94.94 96 THR A C 1
ATOM 741 O O . THR A 1 96 ? -2.875 -10.169 10.923 1.00 94.94 96 THR A O 1
ATOM 744 N N . TYR A 1 97 ? -2.502 -8.898 9.119 1.00 92.88 97 TYR A N 1
ATOM 745 C CA . TYR A 1 97 ? -3.141 -7.706 9.663 1.00 92.88 97 TYR A CA 1
ATOM 746 C C . TYR A 1 97 ? -4.650 -7.908 9.851 1.00 92.88 97 TYR A C 1
ATOM 748 O O . TYR A 1 97 ? -5.187 -7.526 10.894 1.00 92.88 97 TYR A O 1
ATOM 756 N N . ASP A 1 98 ? -5.311 -8.554 8.893 1.00 92.44 98 ASP A N 1
ATOM 757 C CA . ASP A 1 98 ? -6.722 -8.926 8.973 1.00 92.44 98 ASP A CA 1
ATOM 758 C C . ASP A 1 98 ? -6.997 -9.865 10.151 1.00 92.44 98 ASP A C 1
ATOM 760 O O . ASP A 1 98 ? -7.879 -9.581 10.962 1.00 92.44 98 ASP A O 1
ATOM 764 N N . GLU A 1 99 ? -6.188 -10.915 10.320 1.00 94.06 99 GLU A N 1
ATOM 765 C CA . GLU A 1 99 ? -6.310 -11.852 11.445 1.00 94.06 99 GLU A CA 1
ATOM 766 C C . GLU A 1 99 ? -6.162 -11.141 12.802 1.00 94.06 99 GLU A C 1
ATOM 768 O O . GLU A 1 99 ? -6.958 -11.342 13.724 1.00 94.06 99 GLU A O 1
ATOM 773 N N . VAL A 1 100 ? -5.168 -10.255 12.932 1.00 93.19 100 VAL A N 1
ATOM 774 C CA . VAL A 1 100 ? -4.953 -9.472 14.160 1.00 93.19 100 VAL A CA 1
ATOM 775 C C . VAL A 1 100 ? -6.119 -8.522 14.430 1.00 93.19 100 VAL A C 1
ATOM 777 O O . VAL A 1 100 ? -6.530 -8.360 15.581 1.00 93.19 100 VAL A O 1
ATOM 780 N N . THR A 1 101 ? -6.655 -7.898 13.384 1.00 93.19 101 THR A N 1
ATOM 781 C CA . THR A 1 101 ? -7.774 -6.958 13.491 1.00 93.19 101 THR A CA 1
ATOM 782 C C . THR A 1 101 ? -9.059 -7.673 13.909 1.00 93.19 101 THR A C 1
ATOM 784 O O . THR A 1 101 ? -9.782 -7.180 14.776 1.00 93.19 101 THR A O 1
ATOM 787 N N . GLU A 1 102 ? -9.317 -8.862 13.365 1.00 92.88 102 GLU A N 1
ATOM 788 C CA . GLU A 1 102 ? -10.452 -9.709 13.746 1.00 92.88 102 GLU A CA 1
ATOM 789 C C . GLU A 1 102 ? -10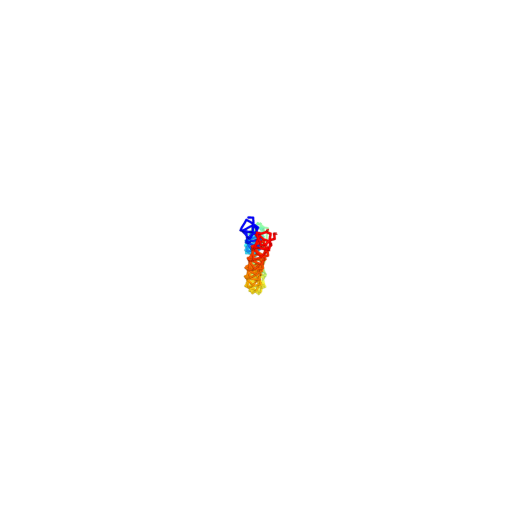.353 -10.170 15.201 1.00 92.88 102 GLU A C 1
ATOM 791 O O . GLU A 1 102 ? -11.307 -10.007 15.962 1.00 92.88 102 GLU A O 1
ATOM 796 N N . MET A 1 103 ? -9.175 -10.626 15.634 1.00 94.12 103 MET A N 1
ATOM 797 C CA . MET A 1 103 ? -8.925 -10.954 17.041 1.00 94.12 103 MET A CA 1
ATOM 798 C C . MET A 1 103 ? -9.141 -9.737 17.955 1.00 94.12 103 MET A C 1
ATOM 800 O O . MET A 1 103 ? -9.656 -9.864 19.066 1.00 94.12 103 MET A O 1
ATOM 804 N N . GLN A 1 104 ? -8.765 -8.535 17.511 1.00 90.94 104 GLN A N 1
ATOM 805 C CA . GLN A 1 104 ? -8.984 -7.317 18.285 1.00 90.94 104 GLN A CA 1
ATOM 806 C C . GLN A 1 104 ? -10.473 -6.951 18.397 1.00 90.94 104 GLN A C 1
ATOM 808 O O . GLN A 1 104 ? -10.898 -6.509 19.466 1.00 90.94 104 GLN A O 1
ATOM 813 N N . LEU A 1 105 ? -11.264 -7.154 17.338 1.00 93.06 105 LEU A N 1
ATOM 814 C CA . LEU A 1 105 ? -12.722 -6.997 17.372 1.00 93.06 105 LEU A CA 1
ATOM 815 C C . LEU A 1 105 ? -13.382 -8.006 18.317 1.00 93.06 105 LEU A C 1
ATOM 817 O O . LEU A 1 105 ? -14.260 -7.624 19.088 1.00 93.06 105 LEU A O 1
ATOM 821 N N . GLU A 1 106 ? -12.939 -9.263 18.296 1.00 93.62 106 GLU A N 1
ATOM 822 C CA . GLU A 1 106 ? -13.445 -10.312 19.186 1.00 93.62 106 GLU A CA 1
ATOM 823 C C . GLU A 1 106 ? -13.165 -9.975 20.658 1.00 93.62 106 GLU A C 1
ATOM 825 O O . GLU A 1 106 ? -14.088 -9.909 21.467 1.00 93.62 106 GLU A O 1
ATOM 830 N N . LEU A 1 107 ? -11.921 -9.619 20.996 1.00 93.88 107 LEU A N 1
ATOM 831 C CA . LEU A 1 107 ? -11.551 -9.211 22.358 1.00 93.88 107 LEU A CA 1
ATOM 832 C C . LEU A 1 107 ? -12.321 -7.973 22.836 1.00 93.88 107 LEU A C 1
ATOM 834 O O . LEU A 1 107 ? -12.643 -7.842 24.021 1.00 93.88 107 LEU A O 1
ATOM 838 N N . LEU A 1 108 ? -12.589 -7.035 21.926 1.00 92.69 108 LEU A N 1
ATOM 839 C CA . LEU A 1 108 ? -13.393 -5.854 22.212 1.00 92.69 108 LEU A CA 1
ATOM 840 C C . LEU A 1 108 ? -14.845 -6.249 22.522 1.00 92.69 108 LEU A C 1
ATOM 842 O O . LEU A 1 108 ? -15.396 -5.766 23.512 1.00 92.69 108 LEU A O 1
ATOM 846 N N . ALA A 1 109 ? -15.443 -7.123 21.709 1.00 91.81 109 ALA A N 1
ATOM 847 C CA . ALA A 1 109 ? -16.794 -7.633 21.917 1.00 91.81 109 ALA A CA 1
ATOM 848 C C . ALA A 1 109 ? -16.914 -8.363 23.263 1.00 91.81 109 ALA A C 1
ATOM 850 O O . ALA A 1 109 ? -17.759 -7.988 24.075 1.00 91.81 109 ALA A O 1
ATOM 851 N N . ASP A 1 110 ? -15.997 -9.289 23.553 1.00 94.31 110 ASP A N 1
ATOM 852 C CA . ASP A 1 110 ? -15.942 -10.017 24.825 1.00 94.31 110 ASP A CA 1
ATOM 853 C C . ASP A 1 110 ? -15.827 -9.070 26.029 1.00 94.31 110 ASP A C 1
ATOM 855 O O . ASP A 1 110 ? -16.437 -9.284 27.078 1.00 94.31 110 ASP A O 1
ATOM 859 N N . SER A 1 111 ? -15.059 -7.985 25.888 1.00 91.94 111 SER A N 1
ATOM 860 C CA . SER A 1 111 ? -14.902 -6.981 26.946 1.00 91.94 111 SER A CA 1
ATOM 861 C C . SER A 1 111 ? -16.198 -6.213 27.221 1.00 91.94 111 SER A C 1
ATOM 863 O O . SER A 1 111 ? -16.476 -5.881 28.376 1.00 91.94 111 SER A O 1
ATOM 865 N N . PHE A 1 112 ? -16.986 -5.912 26.183 1.00 93.44 112 PHE A N 1
ATOM 866 C CA . PHE A 1 112 ? -18.297 -5.281 26.348 1.00 93.44 112 PHE A CA 1
ATOM 867 C C . PHE A 1 112 ? -19.300 -6.238 26.986 1.00 93.44 112 PHE A C 1
ATOM 869 O O . PHE A 1 112 ? -19.976 -5.839 27.932 1.00 93.44 112 PHE A O 1
ATOM 876 N N . ASP A 1 113 ? -19.336 -7.490 26.538 1.00 92.69 113 ASP A N 1
ATOM 877 C CA . ASP A 1 113 ? -20.235 -8.504 27.086 1.00 92.69 113 ASP A CA 1
ATOM 878 C C . ASP A 1 113 ? -19.921 -8.767 28.578 1.00 92.69 113 ASP A C 1
ATOM 880 O O . ASP A 1 113 ? -20.820 -8.801 29.421 1.00 92.69 113 ASP A O 1
ATOM 884 N N . ALA A 1 114 ? -18.636 -8.836 28.951 1.00 93.94 114 ALA A N 1
ATOM 885 C CA . ALA A 1 114 ? -18.215 -8.939 30.351 1.00 93.94 114 ALA A CA 1
ATOM 886 C C . ALA A 1 114 ? -18.606 -7.704 31.184 1.00 93.94 114 ALA A C 1
ATOM 888 O O . ALA A 1 114 ? -18.986 -7.824 32.351 1.00 93.94 114 ALA A O 1
ATOM 889 N N . PHE A 1 115 ? -18.521 -6.504 30.603 1.00 92.12 115 PHE A N 1
ATOM 890 C CA . PHE A 1 115 ? -18.933 -5.273 31.277 1.00 92.12 115 PHE A CA 1
ATOM 891 C C . PHE A 1 115 ? -20.446 -5.231 31.529 1.00 92.12 115 PHE A C 1
ATOM 893 O O . PHE A 1 115 ? -20.873 -4.837 32.616 1.00 92.12 115 PHE A O 1
ATOM 900 N N . GLU A 1 116 ? -21.251 -5.656 30.555 1.00 91.81 116 GLU A N 1
ATOM 901 C CA . GLU A 1 116 ? -22.707 -5.766 30.693 1.00 91.81 116 GLU A CA 1
ATOM 902 C C . GLU A 1 116 ? -23.096 -6.776 31.774 1.00 91.81 116 GLU A C 1
ATOM 904 O O . GLU A 1 116 ? -23.958 -6.481 32.603 1.00 91.81 116 GLU A O 1
ATOM 909 N N . GLN A 1 117 ? -22.409 -7.919 31.835 1.00 92.12 117 GLN A N 1
ATOM 910 C CA . GLN A 1 117 ? -22.629 -8.911 32.885 1.00 92.12 117 GLN A CA 1
ATOM 911 C C . GLN A 1 117 ? -22.372 -8.332 34.284 1.00 92.12 117 GLN A C 1
ATOM 913 O O . GLN A 1 117 ? -23.226 -8.444 35.162 1.00 92.12 117 GLN A O 1
ATOM 918 N N . ILE A 1 118 ? -21.239 -7.650 34.483 1.00 93.69 118 ILE A N 1
ATOM 919 C CA . ILE A 1 118 ? -20.902 -7.017 35.770 1.00 93.69 118 ILE A CA 1
ATOM 920 C C . ILE A 1 118 ? -21.937 -5.951 36.153 1.00 93.69 118 ILE A C 1
ATOM 922 O O . ILE A 1 118 ? -22.295 -5.831 37.326 1.00 93.69 118 ILE A O 1
ATOM 926 N N . GLN A 1 119 ? -22.418 -5.164 35.186 1.00 90.06 119 GLN A N 1
ATOM 927 C CA . GLN A 1 119 ? -23.463 -4.172 35.440 1.00 90.06 119 GLN A CA 1
ATOM 928 C C . GLN A 1 119 ? -24.771 -4.843 35.875 1.00 90.06 119 GLN A C 1
ATOM 930 O O . GLN A 1 119 ? -25.351 -4.417 36.870 1.00 90.06 119 GLN A O 1
ATOM 935 N N . SER A 1 120 ? -25.196 -5.899 35.178 1.00 91.44 120 SER A N 1
ATOM 936 C CA . SER A 1 120 ? -26.411 -6.645 35.516 1.00 91.44 120 SER A CA 1
ATOM 937 C C . SER A 1 120 ? -26.337 -7.255 36.920 1.00 91.44 120 SER A C 1
ATOM 939 O O . SER A 1 120 ? -27.292 -7.143 37.683 1.00 91.44 120 SER A O 1
ATOM 941 N N . GLU A 1 121 ? -25.204 -7.857 37.292 1.00 93.56 121 GLU A N 1
ATOM 942 C CA . GLU A 1 121 ? -24.992 -8.420 38.636 1.00 93.56 121 GLU A CA 1
ATOM 943 C C . GLU A 1 121 ? -25.020 -7.333 39.727 1.00 93.56 121 GLU A C 1
ATOM 945 O O . GLU A 1 121 ? -25.541 -7.541 40.828 1.00 93.56 121 GLU A O 1
ATOM 950 N N . ALA A 1 122 ? -24.477 -6.148 39.431 1.00 92.12 122 ALA A N 1
ATOM 951 C CA . ALA A 1 122 ? -24.505 -5.012 40.347 1.00 92.12 122 ALA A CA 1
ATOM 952 C C . ALA A 1 122 ? -25.917 -4.429 40.517 1.00 92.12 122 ALA A C 1
ATOM 954 O O . ALA A 1 122 ? -26.268 -4.015 41.626 1.00 92.12 122 ALA A O 1
ATOM 955 N N . GLU A 1 123 ? -26.717 -4.391 39.447 1.00 92.81 123 GLU A N 1
ATOM 956 C CA . GLU A 1 123 ? -28.126 -3.988 39.494 1.00 92.81 123 GLU A CA 1
ATOM 957 C C . GLU A 1 123 ? -28.934 -4.953 40.366 1.00 92.81 123 GLU A C 1
ATOM 959 O O . GLU A 1 123 ? -29.543 -4.501 41.334 1.00 92.81 123 GLU A O 1
ATOM 964 N N . GLU A 1 124 ? -28.835 -6.264 40.126 1.00 93.50 124 GLU A N 1
ATOM 965 C CA . GLU A 1 124 ? -29.518 -7.295 40.925 1.00 93.50 124 GLU A CA 1
ATOM 966 C C . GLU A 1 124 ? -29.128 -7.209 42.411 1.00 93.50 124 GLU A C 1
ATOM 968 O O . GLU A 1 124 ? -29.989 -7.123 43.286 1.00 93.50 124 GLU A O 1
ATOM 973 N N . THR A 1 125 ? -27.828 -7.101 42.708 1.00 93.69 125 THR A N 1
ATOM 974 C CA . THR A 1 125 ? -27.335 -6.931 44.088 1.00 93.69 125 THR A CA 1
ATOM 975 C C . THR A 1 125 ? -27.891 -5.662 44.747 1.00 93.69 125 THR A C 1
ATOM 977 O O . THR A 1 125 ? -28.183 -5.639 45.946 1.00 93.69 125 THR A O 1
ATOM 980 N N . THR A 1 126 ? -28.014 -4.574 43.983 1.00 93.38 126 THR A N 1
ATOM 981 C CA . THR A 1 126 ? -28.550 -3.305 44.489 1.00 93.38 126 THR A CA 1
ATOM 982 C C . THR A 1 126 ? -30.048 -3.415 44.759 1.00 93.38 126 THR A C 1
ATOM 984 O O . THR A 1 126 ? -30.505 -2.948 45.802 1.00 93.38 126 THR A O 1
ATOM 987 N N . GLU A 1 127 ? -30.805 -4.052 43.864 1.00 93.81 127 GLU A N 1
ATOM 988 C CA . GLU A 1 127 ? -32.236 -4.311 44.041 1.00 93.81 127 GLU A CA 1
ATOM 989 C C . GLU A 1 127 ? -32.501 -5.177 45.280 1.00 93.81 127 GLU A C 1
ATOM 991 O O . GLU A 1 127 ? -33.338 -4.813 46.110 1.00 93.81 127 GLU A O 1
ATOM 996 N N . GLU A 1 128 ? -31.736 -6.255 45.480 1.00 92.38 128 GLU A N 1
ATOM 997 C CA . GLU A 1 128 ? -31.830 -7.104 46.675 1.00 92.38 128 GLU A CA 1
ATOM 998 C C . GLU A 1 128 ? -31.523 -6.335 47.969 1.00 92.38 128 GLU A C 1
ATOM 1000 O O . GLU A 1 128 ? -32.218 -6.489 48.983 1.00 92.38 128 GLU A O 1
ATOM 1005 N N . ALA A 1 129 ? -30.493 -5.485 47.953 1.00 92.06 129 ALA A N 1
ATOM 1006 C CA . ALA A 1 129 ? -30.116 -4.671 49.104 1.00 92.06 129 ALA A CA 1
ATOM 1007 C C . ALA A 1 129 ? -31.195 -3.637 49.461 1.00 92.06 129 ALA A C 1
ATOM 1009 O O . ALA A 1 129 ? -31.467 -3.416 50.645 1.00 92.06 129 ALA A O 1
ATOM 1010 N N . VAL A 1 130 ? -31.823 -3.019 48.454 1.00 92.94 130 VAL A N 1
ATOM 1011 C CA . VAL A 1 130 ? -32.943 -2.087 48.645 1.00 92.94 130 VAL A CA 1
ATOM 1012 C C . VAL A 1 130 ? -34.156 -2.820 49.211 1.00 92.94 130 VAL A C 1
ATOM 1014 O O . VAL A 1 130 ? -34.678 -2.391 50.238 1.00 92.94 130 VAL A O 1
ATOM 1017 N N . ALA A 1 131 ? -34.548 -3.955 48.626 1.00 91.69 131 ALA A N 1
ATOM 1018 C CA . ALA A 1 131 ? -35.676 -4.750 49.112 1.00 91.69 131 ALA A CA 1
ATOM 1019 C C . ALA A 1 131 ? -35.478 -5.198 50.572 1.00 91.69 131 ALA A C 1
ATOM 1021 O O . ALA A 1 131 ? -36.382 -5.074 51.399 1.00 91.69 131 ALA A O 1
ATOM 1022 N N . SER A 1 132 ? -34.264 -5.636 50.919 1.00 90.69 132 SER A N 1
ATOM 1023 C CA . SER A 1 132 ? -33.906 -6.012 52.293 1.00 90.69 132 SER A CA 1
ATOM 1024 C C . SER A 1 132 ? -34.000 -4.830 53.268 1.00 90.69 132 SER A C 1
ATOM 1026 O O . SER A 1 132 ? -34.414 -4.990 54.417 1.00 90.69 132 SER A O 1
ATOM 1028 N N . ALA A 1 133 ? -33.608 -3.627 52.836 1.00 90.38 133 ALA A N 1
ATOM 1029 C CA . ALA A 1 133 ? -33.700 -2.421 53.656 1.00 90.38 133 ALA A CA 1
ATOM 1030 C C . ALA A 1 133 ? -35.156 -1.969 53.870 1.00 90.38 133 ALA A C 1
ATOM 1032 O O . ALA A 1 133 ? -35.496 -1.518 54.965 1.00 90.38 133 ALA A O 1
ATOM 1033 N N . GLU A 1 134 ? -36.008 -2.107 52.852 1.00 90.38 134 GLU A N 1
ATOM 1034 C CA . GLU A 1 134 ? -37.441 -1.811 52.941 1.00 90.38 134 GLU A CA 1
ATOM 1035 C C . GLU A 1 134 ? -38.163 -2.776 53.891 1.00 90.38 134 GLU A C 1
ATOM 1037 O O . GLU A 1 134 ? -38.892 -2.319 54.772 1.00 90.38 134 GLU A O 1
ATOM 1042 N N . GLU A 1 135 ? -37.889 -4.083 53.806 1.00 88.00 135 GLU A N 1
ATOM 1043 C CA . GLU A 1 135 ? -38.469 -5.085 54.716 1.00 88.00 135 GLU A CA 1
ATOM 1044 C C . GLU A 1 135 ? -38.109 -4.790 56.184 1.00 88.00 135 GLU A C 1
ATOM 1046 O O . GLU A 1 135 ? -38.962 -4.822 57.077 1.00 88.00 135 GLU A O 1
ATOM 1051 N N . LEU A 1 136 ? -36.848 -4.424 56.445 1.00 87.69 136 LEU A N 1
ATOM 1052 C CA . LEU A 1 136 ? -36.406 -4.018 57.780 1.00 87.69 136 LEU A CA 1
ATOM 1053 C C . LEU A 1 136 ? -37.136 -2.763 58.274 1.00 87.69 136 LEU A C 1
ATOM 1055 O O . LEU A 1 136 ? -37.505 -2.710 59.447 1.00 87.69 136 LEU A O 1
ATOM 1059 N N . ALA A 1 137 ? -37.360 -1.776 57.404 1.00 83.75 137 ALA A N 1
ATOM 1060 C CA . ALA A 1 137 ? -38.054 -0.539 57.752 1.00 83.75 137 ALA A CA 1
ATOM 1061 C C . ALA A 1 137 ? -39.555 -0.745 58.022 1.00 83.75 137 ALA A C 1
ATOM 1063 O O . ALA A 1 137 ? -40.099 -0.072 58.894 1.00 83.75 137 ALA A O 1
ATOM 1064 N N . GLU A 1 138 ? -40.221 -1.668 57.322 1.00 82.19 138 GLU A N 1
ATOM 1065 C CA . GLU A 1 138 ? -41.627 -2.020 57.580 1.00 82.19 138 GLU A CA 1
ATOM 1066 C C . GLU A 1 138 ? -41.814 -2.893 58.831 1.00 82.19 138 GLU A C 1
ATOM 1068 O O . GLU A 1 138 ? -42.891 -2.899 59.430 1.00 82.19 138 GLU A O 1
ATOM 1073 N N . SER A 1 139 ? -40.774 -3.624 59.243 1.00 76.19 139 SER A N 1
ATOM 1074 C CA . SER A 1 139 ? -40.795 -4.482 60.436 1.00 76.19 139 SER A CA 1
ATOM 1075 C C . SER A 1 139 ? -40.474 -3.766 61.764 1.0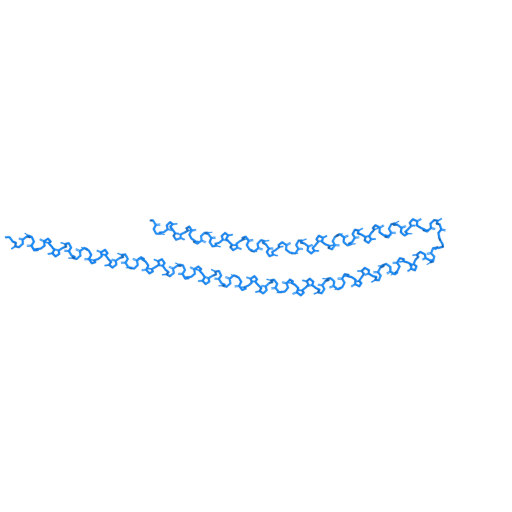0 76.19 139 SER A C 1
ATOM 1077 O O . SER A 1 139 ? -40.578 -4.394 62.824 1.00 76.19 139 SER A O 1
ATOM 1079 N N . ALA A 1 140 ? -40.091 -2.482 61.719 1.00 59.47 140 ALA A N 1
ATOM 1080 C CA . ALA A 1 140 ? -39.702 -1.643 62.862 1.00 59.47 140 ALA A CA 1
ATOM 1081 C C . ALA A 1 140 ? -40.823 -0.695 63.323 1.00 59.47 140 ALA A C 1
ATOM 1083 O O . ALA A 1 140 ? -40.959 -0.515 64.558 1.00 59.47 140 ALA A O 1
#

Organism: NCBI:txid767515

pLDDT: mean 92.11, std 4.26, range [59.47, 97.38]

Radius of gyration: 33.53 Å; chains: 1; bounding box: 67×23×104 Å

Sequence (140 aa):
MIEQTRRAAETGVDVQRSAMETWFGSFESVKSAQKSGVTLSKTAIDAYLESMKSVFPEESVAELEAAVDEQFEAADEIHEDAWQSFLQGLDEAEATYDEVTEMQLELLADSFDAFEQIQSEAEETTEEAVASAEELAESA

Secondary structure (DSSP, 8-state):
-HHHHHHHHHHHHHHHHHHHHHHHHHHHHHHHHHHHHHHHHHHHHHHHHHHHTTTS-HHHHHHHHHHHHHHHHHHHHHHHHHHHHHHHHHHHHHHHHHHHHHHHHHHHHHHHHHHHHHHHHHH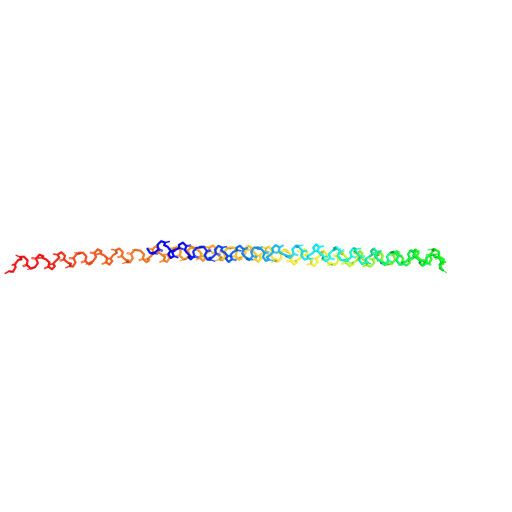HHHHHHHHHHHHHHHT-

Foldseek 3Di:
DLVVVLVVVLVVLVVVLVVLVVVLVVVVVVLVVVVVVLVVVLVVVLVVLVVCVVPDPPVVSVVVNVVSVVVSVVVVVVSVVVSVVVNVVSVVVSVVSVVVSVVVSVVSVVVSVVVVVVVVVVVVVVVVVVVVVVVVVVVD